Protein AF-A0A1J0VML4-F1 (afdb_monomer_lite)

Foldseek 3Di:
DDDDDDDDDDDPVVLVVLVVVCVVPVHDSVVVVVVVVVVVVVVPPDPPDPDPDDDDDPVDPCCVVCVVVVVVVVVPD

Structure (mmCIF, N/CA/C/O backbone):
data_AF-A0A1J0VML4-F1
#
_entry.id   AF-A0A1J0VML4-F1
#
loop_
_atom_site.group_PDB
_atom_site.id
_atom_site.type_symbol
_atom_site.label_atom_id
_atom_site.label_alt_id
_atom_site.label_comp_id
_atom_site.label_asym_id
_atom_site.label_entity_id
_atom_site.label_seq_id
_atom_site.pdbx_PDB_ins_code
_atom_site.Cartn_x
_atom_site.Cartn_y
_atom_site.Cartn_z
_atom_site.occupancy
_atom_site.B_iso_or_equiv
_atom_site.auth_seq_id
_atom_site.auth_comp_id
_atom_site.auth_asym_id
_atom_site.auth_atom_id
_atom_site.pdbx_PDB_model_num
ATOM 1 N N . MET A 1 1 ? 13.027 9.582 9.285 1.00 65.56 1 MET A N 1
ATOM 2 C CA . MET A 1 1 ? 12.576 10.475 8.190 1.00 65.56 1 MET A CA 1
ATOM 3 C C . MET A 1 1 ? 11.813 11.644 8.800 1.00 65.56 1 MET A C 1
ATOM 5 O O . MET A 1 1 ? 11.104 11.397 9.769 1.00 65.56 1 MET A O 1
ATOM 9 N N . PRO A 1 2 ? 11.942 12.883 8.298 1.00 82.62 2 PRO A N 1
ATOM 10 C CA . PRO A 1 2 ? 11.111 13.989 8.769 1.00 82.62 2 PRO A CA 1
ATOM 11 C C . PRO A 1 2 ? 9.637 13.694 8.454 1.00 82.62 2 PRO A C 1
ATOM 13 O O . PRO A 1 2 ? 9.280 13.459 7.301 1.00 82.62 2 PRO A O 1
ATOM 16 N N . LEU A 1 3 ? 8.791 13.664 9.484 1.00 86.00 3 LEU A N 1
ATOM 17 C CA . LEU A 1 3 ? 7.357 13.417 9.348 1.00 86.00 3 LEU A CA 1
ATOM 18 C C . LEU A 1 3 ? 6.635 14.749 9.134 1.00 86.00 3 LEU A C 1
ATOM 20 O O . LEU A 1 3 ? 6.792 15.677 9.925 1.00 86.00 3 LEU A O 1
ATOM 24 N N . LYS A 1 4 ? 5.825 14.841 8.075 1.00 90.62 4 LYS A N 1
ATOM 25 C CA . LYS A 1 4 ? 4.958 15.996 7.816 1.00 90.62 4 LYS A CA 1
ATOM 26 C C . LYS A 1 4 ? 3.500 15.596 8.012 1.00 90.62 4 LYS A C 1
ATOM 28 O O . LYS A 1 4 ? 3.038 14.629 7.410 1.00 90.62 4 LYS A O 1
ATOM 33 N N . ARG A 1 5 ? 2.769 16.352 8.835 1.00 91.25 5 ARG A N 1
ATOM 34 C CA . ARG A 1 5 ? 1.343 16.108 9.084 1.00 91.25 5 ARG A CA 1
ATOM 35 C C . ARG A 1 5 ? 0.511 16.517 7.868 1.00 91.25 5 ARG A C 1
ATOM 37 O O . ARG A 1 5 ? 0.655 17.632 7.375 1.00 91.25 5 ARG A O 1
ATOM 44 N N . THR A 1 6 ? -0.358 15.614 7.425 1.00 90.44 6 THR A N 1
ATOM 45 C CA . THR A 1 6 ? -1.309 15.805 6.319 1.00 90.44 6 THR A CA 1
ATOM 46 C C . THR A 1 6 ? -2.657 15.230 6.752 1.00 90.44 6 THR A C 1
ATOM 48 O O . THR A 1 6 ? -2.678 14.212 7.440 1.00 90.44 6 THR A O 1
ATOM 51 N N . MET A 1 7 ? -3.765 15.885 6.397 1.00 92.88 7 MET A N 1
ATOM 52 C CA . MET A 1 7 ? -5.126 15.392 6.645 1.00 92.88 7 MET A CA 1
ATOM 53 C C . MET A 1 7 ? -5.751 14.978 5.315 1.00 92.88 7 MET A C 1
ATOM 55 O O . MET A 1 7 ? -5.638 15.712 4.335 1.00 92.88 7 MET A O 1
ATOM 59 N N . VAL A 1 8 ? -6.376 13.805 5.284 1.00 91.62 8 VAL A N 1
ATOM 60 C CA . VAL A 1 8 ? -6.987 13.213 4.089 1.00 91.62 8 VAL A CA 1
ATOM 61 C C . VAL A 1 8 ? -8.336 12.631 4.496 1.00 91.62 8 VAL A C 1
ATOM 63 O O . VAL A 1 8 ? -8.460 12.091 5.594 1.00 91.62 8 VAL A O 1
ATOM 66 N N . TYR A 1 9 ? -9.335 12.758 3.629 1.00 95.38 9 TYR A N 1
ATOM 67 C CA . TYR A 1 9 ? -10.605 12.054 3.780 1.00 95.38 9 TYR A CA 1
ATOM 68 C C . TYR A 1 9 ? -10.478 10.667 3.147 1.00 95.38 9 TYR A C 1
ATOM 70 O O . TYR A 1 9 ? -10.003 10.555 2.019 1.00 95.38 9 TYR A O 1
ATOM 78 N N . ALA A 1 10 ? -10.885 9.635 3.878 1.00 92.56 10 ALA A N 1
ATOM 79 C CA . ALA A 1 10 ? -10.906 8.249 3.427 1.00 92.56 10 ALA A CA 1
ATOM 80 C C . ALA A 1 10 ? -12.301 7.664 3.657 1.00 92.56 10 ALA A C 1
ATOM 82 O O . ALA A 1 10 ? -13.055 8.165 4.498 1.00 92.56 10 ALA A O 1
ATOM 83 N N . GLU A 1 11 ? -12.639 6.622 2.906 1.00 96.44 11 GLU A N 1
ATOM 84 C CA . GLU A 1 11 ? -13.904 5.919 3.079 1.00 96.44 11 GLU A CA 1
ATOM 85 C C . GLU A 1 11 ? -13.947 5.207 4.438 1.00 96.44 11 GLU A C 1
ATOM 87 O O . GLU A 1 11 ? -12.929 4.744 4.958 1.00 96.44 11 GLU A O 1
ATOM 92 N N . ALA A 1 12 ? -15.137 5.147 5.040 1.00 95.38 12 ALA A N 1
ATOM 93 C CA . ALA A 1 12 ? -15.311 4.552 6.364 1.00 95.38 12 ALA A CA 1
ATOM 94 C C . ALA A 1 12 ? -14.986 3.050 6.366 1.00 95.38 12 ALA A C 1
ATOM 96 O O . ALA A 1 12 ? -14.401 2.552 7.329 1.00 95.38 12 ALA A O 1
ATOM 97 N N . ASP A 1 13 ? -15.312 2.361 5.271 1.00 96.38 13 ASP A N 1
ATOM 98 C CA . ASP A 1 13 ? -15.069 0.929 5.109 1.00 96.38 13 ASP A CA 1
ATOM 99 C C . ASP A 1 13 ? -13.563 0.624 5.041 1.00 96.38 13 ASP A C 1
ATOM 101 O O . ASP A 1 13 ? -13.081 -0.279 5.725 1.00 96.38 13 ASP A O 1
ATOM 105 N N . ASP A 1 14 ? -12.787 1.443 4.324 1.00 94.62 14 ASP A N 1
ATOM 106 C CA . ASP A 1 14 ? -11.325 1.317 4.262 1.00 94.62 14 ASP A CA 1
ATOM 107 C C . ASP A 1 14 ? -10.674 1.521 5.637 1.00 94.62 14 ASP A C 1
ATOM 109 O O . ASP A 1 14 ? -9.768 0.780 6.034 1.00 94.62 14 ASP A O 1
ATOM 113 N N . LEU A 1 15 ? -11.149 2.513 6.400 1.00 93.50 15 LEU A N 1
ATOM 114 C CA . LEU A 1 15 ? -10.654 2.770 7.754 1.00 93.50 15 LEU A CA 1
ATOM 115 C C . LEU A 1 15 ? -10.957 1.604 8.703 1.00 93.50 15 LEU A C 1
ATOM 117 O O . LEU A 1 15 ? -10.111 1.267 9.535 1.00 93.50 15 LEU A O 1
ATOM 121 N N . ALA A 1 16 ? -12.121 0.964 8.565 1.00 95.56 16 ALA A N 1
ATOM 122 C CA . ALA A 1 16 ? -12.468 -0.221 9.345 1.00 95.56 16 ALA A CA 1
ATOM 123 C C . ALA A 1 16 ? -11.507 -1.385 9.050 1.00 95.56 16 ALA A C 1
ATOM 125 O O . ALA A 1 16 ? -10.965 -1.991 9.975 1.00 95.56 16 ALA A O 1
ATOM 126 N N . VAL A 1 17 ? -11.198 -1.629 7.772 1.00 95.69 17 VAL A N 1
ATOM 127 C CA . VAL A 1 17 ? -10.240 -2.671 7.366 1.00 95.69 17 VAL A CA 1
ATOM 128 C C . VAL A 1 17 ? -8.843 -2.409 7.939 1.00 95.69 17 VAL A C 1
ATOM 130 O O . VAL A 1 17 ? -8.192 -3.335 8.436 1.00 95.69 17 VAL A O 1
ATOM 133 N N . ILE A 1 18 ? -8.375 -1.157 7.906 1.00 93.06 18 ILE A N 1
ATOM 134 C CA . ILE A 1 18 ? -7.060 -0.775 8.446 1.00 93.06 18 ILE A CA 1
ATOM 135 C C . ILE A 1 18 ? -7.007 -0.980 9.963 1.00 93.06 18 ILE A C 1
ATOM 137 O O . ILE A 1 18 ? -6.011 -1.490 10.479 1.00 93.06 18 ILE A O 1
ATOM 141 N N . LYS A 1 19 ? -8.080 -0.635 10.677 1.00 93.19 19 LYS A N 1
ATOM 142 C CA . LYS A 1 19 ? -8.192 -0.819 12.128 1.00 93.19 19 LYS A CA 1
ATOM 143 C C . LYS A 1 19 ? -8.175 -2.291 12.538 1.00 93.19 19 LYS A C 1
ATOM 145 O O . LYS A 1 19 ? -7.475 -2.680 13.480 1.00 93.19 19 LYS A O 1
ATOM 150 N N . ASP A 1 20 ? -8.886 -3.129 11.794 1.00 93.88 20 ASP A N 1
ATOM 151 C CA . ASP A 1 20 ? -8.890 -4.574 12.016 1.00 93.88 20 ASP A CA 1
ATOM 152 C C . ASP A 1 20 ? -7.525 -5.191 11.699 1.00 93.88 20 ASP A C 1
ATOM 154 O O . ASP A 1 20 ? -7.090 -6.141 12.353 1.00 93.88 20 ASP A O 1
ATOM 158 N N . ALA A 1 21 ? -6.823 -4.675 10.688 1.00 93.31 21 ALA A N 1
ATOM 159 C CA . ALA A 1 21 ? -5.454 -5.080 10.390 1.00 93.31 21 ALA A CA 1
ATOM 160 C C . ALA A 1 21 ? -4.494 -4.689 11.523 1.00 93.31 21 ALA A C 1
ATOM 162 O O . ALA A 1 21 ? -3.791 -5.562 12.020 1.00 93.31 21 ALA A O 1
ATOM 163 N N . ALA A 1 22 ? -4.526 -3.436 11.986 1.00 92.88 22 ALA A N 1
ATOM 164 C CA . ALA A 1 22 ? -3.693 -2.928 13.080 1.00 92.88 22 ALA A CA 1
ATOM 165 C C . ALA A 1 22 ? -3.826 -3.766 14.361 1.00 92.88 22 ALA A C 1
ATOM 167 O O . ALA A 1 22 ? -2.831 -4.121 14.993 1.00 92.88 22 ALA A O 1
ATOM 168 N N . THR A 1 23 ? -5.058 -4.154 14.697 1.00 91.50 23 THR A N 1
ATOM 169 C CA . THR A 1 23 ? -5.349 -5.004 15.863 1.00 91.50 23 THR A CA 1
ATOM 170 C C . THR A 1 23 ? -4.704 -6.390 15.752 1.00 91.50 23 THR A C 1
ATOM 172 O O . THR A 1 23 ? -4.321 -6.977 16.761 1.00 91.50 23 THR A O 1
ATOM 175 N N . ARG A 1 24 ? -4.561 -6.921 14.531 1.00 90.06 24 ARG A N 1
ATOM 176 C CA . ARG A 1 24 ? -3.981 -8.247 14.268 1.00 90.06 24 ARG A CA 1
ATOM 177 C C . ARG A 1 24 ? -2.453 -8.246 14.181 1.00 90.06 24 ARG A C 1
ATOM 179 O O . ARG A 1 24 ? -1.858 -9.298 14.385 1.00 90.06 24 ARG A O 1
ATOM 186 N N . SER A 1 25 ? -1.828 -7.122 13.831 1.00 78.44 25 SER A N 1
ATOM 187 C CA . SER A 1 25 ? -0.412 -7.062 13.435 1.00 78.44 25 SER A CA 1
ATOM 188 C C . SER A 1 25 ? 0.509 -6.299 14.399 1.00 78.44 25 SER A C 1
ATOM 190 O O . SER A 1 25 ? 1.614 -5.932 14.001 1.00 78.44 25 SER A O 1
ATOM 192 N N . GLU A 1 26 ? 0.079 -6.037 15.642 1.00 83.00 26 GLU A N 1
ATOM 193 C CA . GLU A 1 26 ? 0.821 -5.251 16.661 1.00 83.00 26 GLU A CA 1
ATOM 194 C C . GLU A 1 26 ? 1.308 -3.871 16.164 1.00 83.00 26 GLU A C 1
ATOM 196 O O . GLU A 1 26 ? 2.168 -3.230 16.766 1.00 83.00 26 GLU A O 1
ATOM 201 N N . SER A 1 27 ? 0.745 -3.387 15.056 1.00 87.75 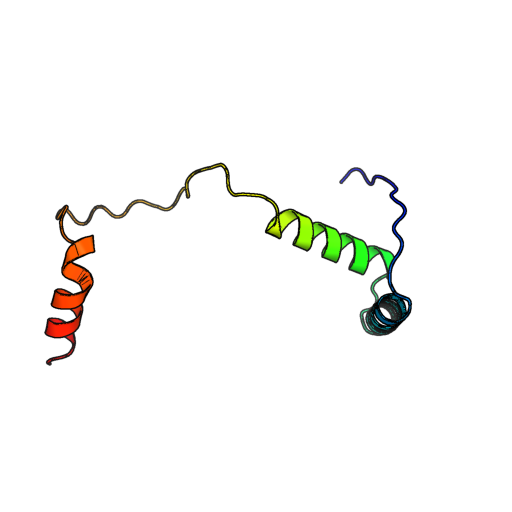27 SER A N 1
ATOM 202 C CA . SER A 1 27 ? 1.178 -2.184 14.350 1.00 87.75 27 SER A CA 1
ATOM 203 C C . SER A 1 27 ? 0.121 -1.099 14.487 1.00 87.75 27 SER A C 1
ATOM 205 O O . SER A 1 27 ? -1.075 -1.373 14.438 1.00 87.75 27 SER A O 1
ATOM 207 N N . SER A 1 28 ? 0.534 0.161 14.631 1.00 93.06 28 SER A N 1
ATOM 208 C CA . SER A 1 28 ? -0.431 1.268 14.698 1.00 93.06 28 SER A CA 1
ATOM 209 C C . SER A 1 28 ? -1.102 1.518 13.339 1.00 93.06 28 SER A C 1
ATOM 211 O O . SER A 1 28 ? -0.456 1.408 12.298 1.00 93.06 28 SER A O 1
ATOM 213 N N . GLU A 1 29 ? -2.367 1.955 13.328 1.00 92.19 29 GLU A N 1
ATOM 214 C CA . GLU A 1 29 ? -3.064 2.377 12.093 1.00 92.19 29 GLU A CA 1
ATOM 215 C C . GLU A 1 29 ? -2.238 3.408 11.307 1.00 92.19 29 GLU A C 1
ATOM 217 O O . GLU A 1 29 ? -2.088 3.329 10.088 1.00 92.19 29 GLU A O 1
ATOM 222 N N . ALA A 1 30 ? -1.627 4.352 12.027 1.00 91.69 30 ALA A N 1
ATOM 223 C CA . ALA A 1 30 ? -0.784 5.382 11.439 1.00 91.69 30 ALA A CA 1
ATOM 224 C C . ALA A 1 30 ? 0.451 4.804 10.730 1.00 91.69 30 ALA A C 1
ATOM 226 O O . ALA A 1 30 ? 0.959 5.423 9.801 1.00 91.69 30 ALA A O 1
ATOM 227 N N . GLU A 1 31 ? 0.966 3.658 11.168 1.00 92.75 31 GLU A N 1
ATOM 228 C CA . GLU A 1 31 ? 2.101 2.980 10.540 1.00 92.75 31 GLU A CA 1
ATOM 229 C C . GLU A 1 31 ? 1.708 2.292 9.244 1.00 92.75 31 GLU A C 1
ATOM 231 O O . GLU A 1 31 ? 2.369 2.497 8.229 1.00 92.75 31 GLU A O 1
ATOM 236 N N . ILE A 1 32 ? 0.568 1.602 9.251 1.00 93.69 32 ILE A N 1
ATOM 237 C CA . ILE A 1 32 ? -0.020 1.003 8.050 1.00 93.69 32 ILE A CA 1
ATOM 238 C C . ILE A 1 32 ? -0.278 2.087 6.993 1.00 93.69 32 ILE A C 1
ATOM 240 O O . ILE A 1 32 ? 0.099 1.931 5.833 1.00 93.69 32 ILE A O 1
ATOM 244 N N . ILE A 1 33 ? -0.848 3.228 7.397 1.00 93.12 33 ILE A N 1
ATOM 245 C CA . ILE A 1 33 ? -1.108 4.357 6.491 1.00 93.12 33 ILE A CA 1
ATOM 246 C C . ILE A 1 33 ? 0.202 4.967 5.970 1.00 93.12 33 ILE A C 1
ATOM 248 O O . ILE A 1 33 ? 0.301 5.294 4.785 1.00 93.12 33 ILE A O 1
ATOM 252 N N . ARG A 1 34 ? 1.227 5.116 6.821 1.00 92.12 34 ARG A N 1
ATOM 253 C CA . ARG A 1 34 ? 2.547 5.607 6.385 1.00 92.12 34 ARG A CA 1
ATOM 254 C C . ARG A 1 34 ? 3.160 4.692 5.328 1.00 92.12 34 ARG A C 1
ATOM 256 O O . ARG A 1 34 ? 3.654 5.204 4.323 1.00 92.12 34 ARG A O 1
ATOM 263 N N . GLU A 1 35 ? 3.098 3.380 5.534 1.00 93.62 35 GLU A N 1
ATOM 264 C CA . GLU A 1 35 ? 3.623 2.396 4.587 1.00 93.62 35 GLU A CA 1
ATOM 265 C C . GLU A 1 35 ? 2.841 2.416 3.271 1.00 93.62 35 GLU A C 1
ATOM 267 O O . GLU A 1 35 ? 3.430 2.497 2.195 1.00 93.62 35 GLU A O 1
ATOM 272 N N . ALA A 1 36 ? 1.509 2.469 3.332 1.00 93.00 36 ALA A N 1
ATOM 273 C CA . ALA A 1 36 ? 0.670 2.571 2.141 1.00 93.00 36 ALA A CA 1
ATOM 274 C C . ALA A 1 36 ? 1.006 3.816 1.297 1.00 93.00 36 ALA A C 1
ATOM 276 O O . ALA A 1 36 ? 1.162 3.724 0.077 1.00 93.00 36 ALA A O 1
ATOM 277 N N . ILE A 1 37 ? 1.187 4.977 1.939 1.00 92.75 37 ILE A N 1
ATOM 278 C CA . ILE A 1 37 ? 1.607 6.212 1.258 1.00 92.75 37 ILE A CA 1
ATOM 279 C C . ILE A 1 37 ? 3.006 6.051 0.656 1.00 92.75 37 ILE A C 1
ATOM 281 O O . ILE A 1 37 ? 3.254 6.522 -0.458 1.00 92.75 37 ILE A O 1
ATOM 285 N N . HIS A 1 38 ? 3.924 5.388 1.362 1.00 91.81 38 HIS A N 1
ATOM 286 C CA . HIS A 1 38 ? 5.265 5.125 0.855 1.00 91.81 38 HIS A CA 1
ATOM 287 C C . HIS A 1 38 ? 5.231 4.262 -0.412 1.00 91.81 38 HIS A C 1
ATOM 289 O O . HIS A 1 38 ? 5.802 4.653 -1.433 1.00 91.81 38 HIS A O 1
ATOM 295 N N . LEU A 1 39 ? 4.487 3.156 -0.386 1.00 92.81 39 LEU A N 1
ATOM 296 C CA . LEU A 1 39 ? 4.298 2.262 -1.529 1.00 92.81 39 LEU A CA 1
ATOM 297 C C . LEU A 1 39 ? 3.637 2.980 -2.712 1.00 92.81 39 LEU A C 1
ATOM 299 O O . LEU A 1 39 ? 4.090 2.851 -3.853 1.00 92.81 39 LEU A O 1
ATOM 303 N N . ALA A 1 40 ? 2.615 3.799 -2.456 1.00 92.00 40 ALA A N 1
ATOM 304 C CA . ALA A 1 40 ? 1.984 4.621 -3.485 1.00 92.00 40 ALA A CA 1
ATOM 305 C C . ALA A 1 40 ? 2.978 5.619 -4.105 1.00 92.00 40 ALA A C 1
ATOM 307 O O . ALA A 1 40 ? 3.064 5.742 -5.329 1.00 92.00 40 ALA A O 1
ATOM 308 N N . ALA A 1 41 ? 3.790 6.288 -3.281 1.00 91.12 41 ALA A N 1
ATOM 309 C CA . ALA A 1 41 ? 4.827 7.198 -3.756 1.00 91.12 41 ALA A CA 1
ATOM 310 C C . ALA A 1 41 ? 5.899 6.467 -4.580 1.00 91.12 41 ALA A C 1
ATOM 312 O O . ALA A 1 41 ? 6.341 6.986 -5.604 1.00 91.12 41 ALA A O 1
ATOM 313 N N . MET A 1 42 ? 6.301 5.258 -4.178 1.00 88.75 42 MET A N 1
ATOM 314 C CA . MET A 1 42 ? 7.222 4.421 -4.953 1.00 88.75 42 MET A CA 1
ATOM 315 C C . MET A 1 42 ? 6.635 4.035 -6.310 1.00 88.75 42 MET A C 1
ATOM 317 O O . MET A 1 42 ? 7.338 4.115 -7.315 1.00 88.75 42 MET A O 1
ATOM 321 N N . ARG A 1 43 ? 5.348 3.675 -6.359 1.00 87.19 43 ARG A N 1
ATOM 322 C CA . ARG A 1 43 ? 4.646 3.335 -7.604 1.00 87.19 43 ARG A CA 1
ATOM 323 C C . ARG A 1 43 ? 4.572 4.519 -8.569 1.00 87.19 43 ARG A C 1
ATOM 325 O O . ARG A 1 43 ? 4.742 4.340 -9.771 1.00 87.19 43 ARG A O 1
ATOM 332 N N . LEU A 1 44 ? 4.306 5.718 -8.052 1.00 86.19 44 LEU A N 1
ATOM 333 C CA . LEU A 1 44 ? 4.164 6.936 -8.856 1.00 86.19 44 LEU A CA 1
ATOM 334 C C . LEU A 1 44 ? 5.500 7.589 -9.217 1.00 86.19 44 LEU A C 1
ATOM 336 O O . LEU A 1 44 ? 5.552 8.421 -10.127 1.00 86.19 44 LEU A O 1
ATOM 340 N N . ARG A 1 45 ? 6.593 7.232 -8.534 1.00 83.56 45 ARG A N 1
ATOM 341 C CA . ARG A 1 45 ? 7.939 7.675 -8.901 1.00 83.56 45 ARG A CA 1
ATOM 342 C C . ARG A 1 45 ? 8.296 7.117 -10.277 1.00 83.56 45 ARG A C 1
ATOM 344 O O . ARG A 1 45 ? 8.822 6.015 -10.410 1.00 83.56 45 ARG A O 1
ATOM 351 N N . ARG A 1 46 ? 8.049 7.924 -11.314 1.00 69.88 46 ARG A N 1
ATOM 352 C CA . ARG A 1 46 ? 8.544 7.670 -12.667 1.00 69.88 46 ARG A CA 1
ATOM 353 C C . ARG A 1 46 ? 10.059 7.516 -12.588 1.00 69.88 46 ARG A C 1
ATOM 355 O O . ARG A 1 46 ? 10.751 8.416 -12.112 1.00 69.88 46 ARG A O 1
ATOM 362 N N . ARG A 1 47 ? 10.567 6.369 -13.037 1.00 66.06 47 ARG A N 1
ATOM 363 C CA . ARG A 1 47 ? 12.004 6.102 -13.095 1.00 66.06 47 ARG A CA 1
ATOM 364 C C . ARG A 1 47 ? 12.610 7.054 -14.128 1.00 66.06 47 ARG A C 1
ATOM 366 O O . ARG A 1 47 ? 12.436 6.864 -15.326 1.00 66.06 47 ARG A O 1
ATOM 373 N N . SER A 1 48 ? 13.222 8.133 -13.660 1.00 64.62 48 SER A N 1
ATOM 374 C CA . SER A 1 48 ? 13.873 9.135 -14.509 1.00 64.62 48 SER A CA 1
ATOM 375 C C . SER A 1 48 ? 15.264 8.695 -14.964 1.00 64.62 48 SER A C 1
ATOM 377 O O . SER A 1 48 ? 15.740 9.158 -15.993 1.00 64.62 48 SER A O 1
ATOM 379 N N . GLU A 1 49 ? 15.902 7.788 -14.227 1.00 69.00 49 GLU A N 1
ATOM 380 C CA . GLU A 1 49 ? 17.244 7.297 -14.530 1.00 69.00 49 GLU A CA 1
ATOM 381 C C . GLU A 1 49 ? 17.182 5.974 -15.314 1.00 69.00 49 GLU A C 1
ATOM 383 O O . GLU A 1 49 ? 16.419 5.075 -14.925 1.00 69.00 49 GLU A O 1
ATOM 388 N N . PRO A 1 50 ? 17.976 5.818 -16.395 1.00 72.44 50 PRO A N 1
ATOM 389 C CA . PRO A 1 50 ? 18.134 4.536 -17.062 1.00 72.44 50 PRO A CA 1
ATOM 390 C C . PRO A 1 50 ? 18.577 3.454 -16.077 1.00 72.44 50 PRO A C 1
ATOM 392 O O . PRO A 1 50 ? 19.359 3.674 -15.149 1.00 72.44 50 PRO A O 1
ATOM 395 N N . LEU A 1 51 ? 18.060 2.253 -16.306 1.00 74.31 51 LEU A N 1
ATOM 396 C CA . LEU A 1 51 ? 18.413 1.068 -15.549 1.00 74.31 51 LEU A CA 1
ATOM 397 C C . LEU A 1 51 ? 19.929 0.841 -15.597 1.00 74.31 51 LEU A C 1
ATOM 399 O O . LEU A 1 51 ? 20.482 0.529 -16.649 1.00 74.31 51 LEU A O 1
ATOM 403 N N . ARG A 1 52 ? 20.601 0.943 -14.444 1.00 76.69 52 ARG A N 1
ATOM 404 C CA . ARG A 1 52 ? 22.028 0.606 -14.285 1.00 76.69 52 ARG A CA 1
ATOM 405 C C . ARG A 1 52 ? 22.245 -0.910 -14.218 1.00 76.69 52 ARG A C 1
ATOM 407 O O . ARG A 1 52 ? 22.940 -1.412 -13.341 1.00 76.69 52 ARG A O 1
ATOM 414 N N . LEU A 1 53 ? 21.601 -1.649 -15.119 1.00 83.19 53 LEU A N 1
ATOM 415 C CA . LEU A 1 53 ? 21.836 -3.079 -15.267 1.00 83.19 53 LEU A CA 1
ATOM 416 C C . LEU A 1 53 ? 23.232 -3.293 -15.849 1.00 83.19 53 LEU A C 1
ATOM 418 O O . LEU A 1 53 ? 23.710 -2.510 -16.676 1.00 83.19 53 LEU A O 1
ATOM 422 N N . ARG A 1 54 ? 23.890 -4.374 -15.423 1.00 82.69 54 ARG A N 1
ATOM 423 C CA . ARG A 1 54 ? 25.136 -4.805 -16.050 1.00 82.69 54 ARG A CA 1
ATOM 424 C C . ARG A 1 54 ? 24.826 -5.125 -17.508 1.00 82.69 54 ARG A C 1
ATOM 426 O O . ARG A 1 54 ? 24.046 -6.029 -17.794 1.00 82.69 54 ARG A O 1
ATOM 433 N N . ARG A 1 55 ? 25.409 -4.348 -18.419 1.00 81.19 55 ARG A N 1
ATOM 434 C CA . ARG A 1 55 ? 25.228 -4.562 -19.854 1.00 81.19 55 ARG A CA 1
ATOM 435 C C . ARG A 1 55 ? 25.928 -5.858 -20.238 1.00 81.19 55 ARG A C 1
ATOM 437 O O . ARG A 1 55 ? 27.128 -6.001 -20.012 1.00 81.19 55 ARG A O 1
ATOM 444 N N . PHE A 1 56 ? 25.161 -6.787 -20.789 1.00 83.88 56 PHE A N 1
ATOM 445 C CA . PHE A 1 56 ? 25.693 -7.952 -21.471 1.00 83.88 56 PHE A CA 1
ATOM 446 C C . PHE A 1 56 ? 25.972 -7.556 -22.922 1.00 83.88 56 PHE A C 1
ATOM 448 O O . PHE A 1 56 ? 25.085 -7.045 -23.602 1.00 83.88 56 PHE A O 1
ATOM 455 N N . ALA A 1 57 ? 27.213 -7.735 -23.367 1.00 83.88 57 ALA A N 1
ATOM 456 C CA . ALA A 1 57 ? 27.580 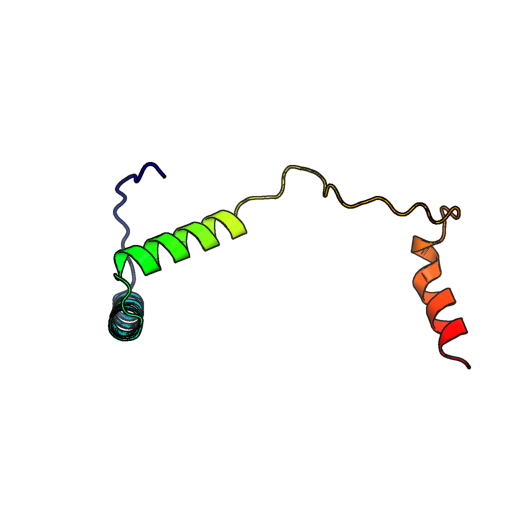-7.570 -24.765 1.00 83.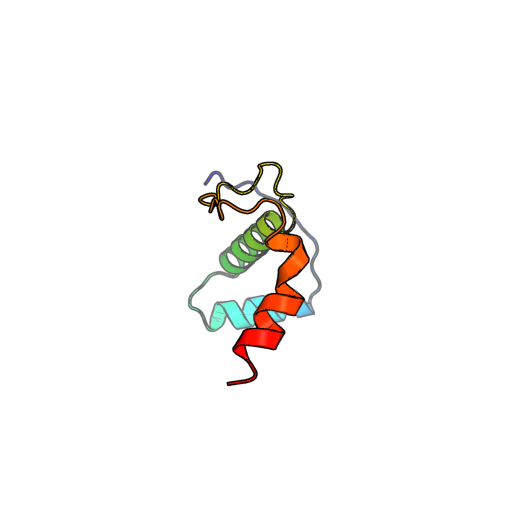88 57 ALA A CA 1
ATOM 457 C C . ALA A 1 57 ? 27.617 -8.962 -25.395 1.00 83.88 57 ALA A C 1
ATOM 459 O O . ALA A 1 57 ? 28.526 -9.738 -25.119 1.00 83.88 57 ALA A O 1
ATOM 460 N N . SER A 1 58 ? 26.621 -9.269 -26.221 1.00 84.69 58 SER A N 1
ATOM 461 C CA . SER A 1 58 ? 26.512 -10.537 -26.947 1.00 84.69 58 SER A CA 1
ATOM 462 C C . SER A 1 58 ? 27.587 -10.732 -28.015 1.00 84.69 58 SER A C 1
ATOM 464 O O . SER A 1 58 ? 27.781 -11.847 -28.479 1.00 84.69 58 SER A O 1
ATOM 466 N N . GLY A 1 59 ? 28.241 -9.654 -28.458 1.00 88.38 59 GLY A N 1
ATOM 467 C CA . GLY A 1 59 ? 29.117 -9.657 -29.636 1.00 88.38 59 GLY A CA 1
ATOM 468 C C . GLY A 1 59 ? 28.357 -9.620 -30.970 1.00 88.38 59 GLY A C 1
ATOM 469 O O . GLY A 1 59 ? 28.919 -9.175 -31.964 1.00 88.38 59 GLY A O 1
ATOM 470 N N . ASP A 1 60 ? 27.075 -9.990 -30.974 1.00 87.44 60 ASP A N 1
ATOM 471 C CA . ASP A 1 60 ? 26.172 -9.902 -32.123 1.00 87.44 60 ASP A CA 1
ATOM 472 C C . ASP A 1 60 ? 25.141 -8.770 -31.920 1.00 87.44 60 ASP A C 1
ATOM 474 O O . ASP A 1 60 ? 24.311 -8.863 -31.004 1.00 87.44 60 ASP A O 1
ATOM 478 N N . PRO A 1 61 ? 25.163 -7.706 -32.750 1.00 85.88 61 PRO A N 1
ATOM 479 C CA . PRO A 1 61 ? 24.210 -6.600 -32.658 1.00 85.88 61 PRO A CA 1
ATOM 480 C C . PRO A 1 61 ? 22.774 -6.995 -33.041 1.00 85.88 61 PRO A C 1
ATOM 482 O O . PRO A 1 61 ? 21.841 -6.267 -32.707 1.00 85.88 61 PRO A O 1
ATOM 485 N N . THR A 1 62 ? 22.582 -8.130 -33.718 1.00 89.69 62 THR A N 1
ATOM 486 C CA . THR A 1 62 ? 21.275 -8.637 -34.164 1.00 89.69 62 THR A CA 1
ATOM 487 C C . THR A 1 62 ? 20.651 -9.652 -33.208 1.00 89.69 62 THR A C 1
ATOM 489 O O . THR A 1 62 ? 19.484 -9.997 -33.383 1.00 89.69 62 THR A O 1
ATOM 492 N N . LEU A 1 63 ? 21.369 -10.065 -32.151 1.00 88.88 63 LEU A N 1
ATOM 493 C CA . LEU A 1 63 ? 20.921 -11.098 -31.206 1.00 88.88 63 LEU A CA 1
ATOM 494 C C . LEU A 1 63 ? 19.500 -10.845 -30.681 1.00 88.88 63 LEU A C 1
ATOM 496 O O . LEU A 1 63 ? 18.679 -11.755 -30.642 1.00 88.88 63 LEU A O 1
ATOM 500 N N . ALA A 1 64 ? 19.197 -9.603 -30.296 1.00 87.25 64 ALA A N 1
ATOM 501 C CA . ALA A 1 64 ? 17.898 -9.247 -29.728 1.00 87.25 64 ALA A CA 1
ATOM 502 C C . ALA A 1 64 ? 16.730 -9.396 -30.720 1.00 87.25 64 ALA A C 1
ATOM 504 O O . ALA A 1 64 ? 15.594 -9.541 -30.287 1.00 87.25 64 ALA A O 1
ATOM 505 N N . ALA A 1 65 ? 16.995 -9.341 -32.028 1.00 91.69 65 ALA A N 1
ATOM 506 C CA . ALA A 1 65 ? 15.981 -9.517 -33.064 1.00 91.69 65 ALA A CA 1
ATOM 507 C C . ALA A 1 65 ? 15.783 -10.991 -33.457 1.00 91.69 65 ALA A C 1
ATOM 509 O O . ALA A 1 65 ? 14.738 -11.336 -33.996 1.00 91.69 65 ALA A O 1
ATOM 510 N N . ARG A 1 66 ? 16.771 -11.857 -33.190 1.00 90.19 66 ARG A N 1
ATOM 511 C CA . ARG A 1 66 ? 16.767 -13.285 -33.562 1.00 90.19 66 ARG A CA 1
ATOM 512 C C . ARG A 1 66 ? 16.357 -14.221 -32.425 1.00 90.19 66 ARG A C 1
ATOM 514 O O . ARG A 1 66 ? 16.476 -15.434 -32.548 1.00 90.19 66 ARG A O 1
ATOM 521 N N . THR A 1 67 ? 15.881 -13.681 -31.309 1.00 89.00 67 THR A N 1
ATOM 522 C CA . THR A 1 67 ? 15.517 -14.465 -30.121 1.00 89.00 67 THR A CA 1
ATOM 523 C C . THR A 1 67 ? 14.508 -15.571 -30.417 1.00 89.00 67 THR A C 1
ATOM 525 O O . THR A 1 67 ? 14.654 -16.666 -29.887 1.00 89.00 67 THR A O 1
ATOM 528 N N . GLU A 1 68 ? 13.514 -15.312 -31.267 1.00 90.06 68 GLU A N 1
ATOM 529 C CA . GLU A 1 68 ? 12.481 -16.297 -31.621 1.00 90.06 68 GLU A CA 1
ATOM 530 C C . GLU A 1 68 ? 13.041 -17.485 -32.418 1.00 90.06 68 GLU A C 1
ATOM 532 O O . GLU A 1 68 ? 12.687 -18.626 -32.139 1.00 90.06 68 GLU A O 1
ATOM 537 N N . GLU A 1 69 ? 13.950 -17.228 -33.361 1.00 90.69 69 GLU A N 1
ATOM 538 C CA . GLU A 1 69 ? 14.621 -18.254 -34.171 1.00 90.69 69 GLU A CA 1
ATOM 539 C C . GLU A 1 69 ? 15.502 -19.152 -33.293 1.00 90.69 69 GLU A C 1
ATOM 541 O O . GLU A 1 69 ? 15.366 -20.371 -33.321 1.00 90.69 69 GLU A O 1
ATOM 546 N N . ILE A 1 70 ? 16.331 -18.542 -32.437 1.00 88.62 70 ILE A N 1
ATOM 547 C CA . ILE A 1 70 ? 17.244 -19.260 -31.534 1.00 88.62 70 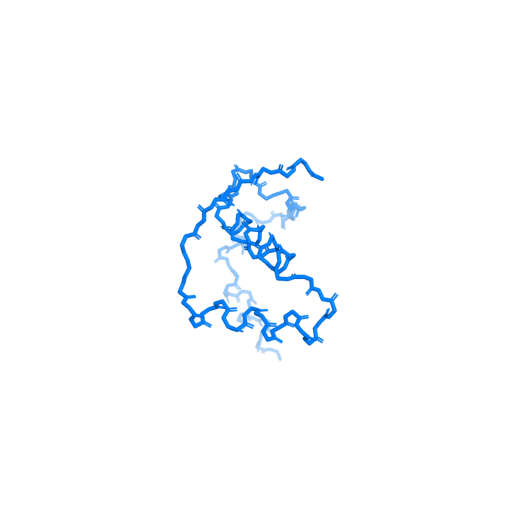ILE A CA 1
ATOM 548 C C . ILE A 1 70 ? 16.465 -20.179 -30.583 1.00 88.62 70 ILE A C 1
ATOM 550 O O . ILE A 1 70 ? 16.841 -21.328 -30.374 1.00 88.62 70 ILE A O 1
ATOM 554 N N . LEU A 1 71 ? 15.359 -19.687 -30.016 1.00 88.94 71 LEU A N 1
ATOM 555 C CA . LEU A 1 71 ? 14.521 -20.477 -29.110 1.00 88.94 71 LEU A CA 1
ATOM 556 C C . LEU A 1 71 ? 13.804 -21.632 -29.826 1.00 88.94 71 LEU A C 1
ATOM 558 O O . LEU A 1 71 ? 13.555 -22.665 -29.206 1.00 88.94 71 LEU A O 1
ATOM 562 N N . ALA A 1 72 ? 13.465 -21.470 -31.107 1.00 89.25 72 ALA A N 1
ATOM 563 C CA . ALA A 1 72 ? 12.849 -22.526 -31.905 1.00 89.25 72 ALA A CA 1
ATOM 564 C C . ALA A 1 72 ? 13.844 -23.645 -32.264 1.00 89.25 72 ALA A C 1
ATOM 566 O O . ALA A 1 72 ? 13.450 -24.810 -32.294 1.00 89.25 72 ALA A O 1
ATOM 567 N N . GLU A 1 73 ? 15.116 -23.310 -32.501 1.00 81.19 73 GLU A N 1
ATOM 568 C CA . GLU A 1 73 ? 16.183 -24.284 -32.773 1.00 81.19 73 GLU A CA 1
ATOM 569 C C . GLU A 1 73 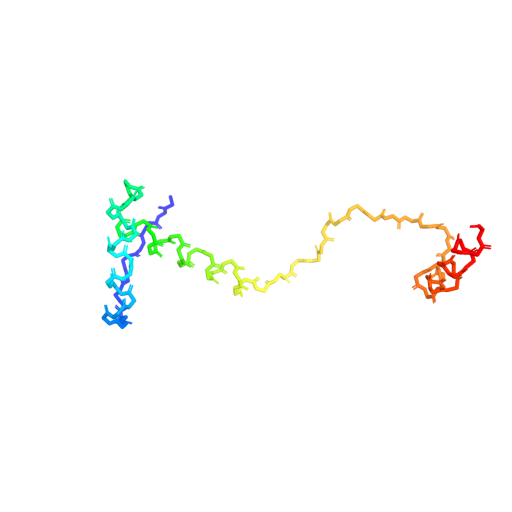? 16.553 -25.111 -31.528 1.00 81.19 73 GLU A C 1
ATOM 571 O O . GLU A 1 73 ? 16.684 -26.330 -31.624 1.00 81.19 73 GLU A O 1
ATOM 576 N N . ASP A 1 74 ? 16.642 -24.481 -30.350 1.00 75.75 74 ASP A N 1
ATOM 577 C CA . ASP A 1 74 ? 16.972 -25.162 -29.083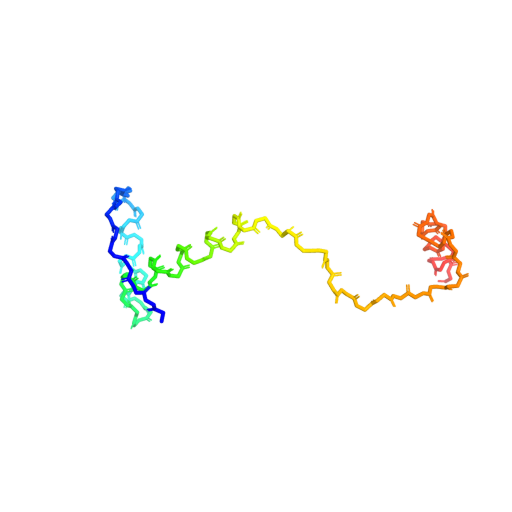 1.00 75.75 74 ASP A CA 1
ATOM 578 C C . ASP A 1 74 ? 15.849 -26.098 -28.589 1.00 75.75 74 ASP A C 1
ATOM 580 O O . ASP A 1 74 ? 16.109 -27.090 -27.909 1.00 75.75 74 ASP A O 1
ATOM 584 N N . GLY A 1 75 ? 14.587 -25.803 -28.920 1.00 62.53 75 GLY A N 1
ATOM 585 C CA . GLY A 1 75 ? 13.425 -26.611 -28.529 1.00 62.53 75 GLY A CA 1
ATOM 586 C C . GLY A 1 75 ? 13.158 -27.836 -29.413 1.00 62.53 75 GLY A C 1
ATOM 587 O O . GLY A 1 75 ? 12.219 -28.583 -29.139 1.00 62.53 75 GLY A O 1
ATOM 588 N N . ALA A 1 76 ? 13.939 -28.026 -30.480 1.00 59.34 76 ALA A N 1
ATOM 589 C CA . ALA A 1 76 ? 13.773 -29.105 -31.455 1.00 59.34 76 ALA A CA 1
ATOM 590 C C . ALA A 1 76 ? 14.676 -30.335 -31.194 1.00 59.34 76 ALA A C 1
ATOM 592 O O . ALA A 1 76 ? 14.756 -31.211 -32.060 1.00 59.34 76 ALA A O 1
ATOM 593 N N . ALA A 1 77 ? 15.341 -30.401 -30.032 1.00 52.56 77 ALA A N 1
ATOM 594 C CA . ALA A 1 77 ? 16.219 -31.499 -29.605 1.00 52.56 77 ALA A CA 1
ATOM 595 C C . ALA A 1 77 ? 15.544 -32.473 -28.623 1.00 52.56 77 ALA A C 1
ATOM 597 O O . ALA A 1 77 ? 14.871 -32.007 -27.675 1.00 52.56 77 ALA A O 1
#

Organism: NCBI:txid2213200

pLDDT: mean 86.43, std 9.43, range [52.56, 96.44]

Radius of gyration: 23.69 Å; chains: 1; bounding box: 44×48×51 Å

Secondary structure (DSSP, 8-state):
-----------HHHHHHHHHHHHHTT--HHHHHHHHHHHHHHHH----S---------S-TTGGGSHHHHHHHHTT-

Sequence (77 aa):
MPLKRTMVYAEADDLAVIKDAATRSESSEAEIIREAIHLAAMRLRRRSEPLRLRRFASGDPTLAARTEEILAEDGAA